Protein AF-A0A427A048-F1 (afdb_monomer)

Solvent-accessible surface area (backbone atoms only — not comparable to full-atom values): 4800 Å² total; per-residue (Å²): 136,84,91,56,74,65,51,74,64,57,38,48,53,53,22,50,58,50,62,76,37,63,93,81,53,58,69,68,56,51,51,49,53,53,50,50,27,69,69,26,52,43,42,81,76,52,90,53,34,51,43,60,66,52,67,62,57,50,30,53,75,73,69,43,60,81,64,71,83,66,61,91,80,84,79,91,128

InterPro domains:
  IPR050390 DNA Cytosine-5 Methyltransferase [PTHR23068] (2-77)

Foldseek 3Di:
DDQDADDPVVQVVQLVQQVVADVPGDPVNVCVSVVVCVNRVWDDPDRSGIGHDDPQVVCVVVVHPGCPVVDDPDDDD

Secondary structure (DSSP, 8-state):
---PPPPHHHHHHHHHHHHHS-SSPPHHHHHHHHHHHHHHTEEEEETTEEEEPPHHHHHHHTTPPTTTTS-------

Structure (mmCIF, N/CA/C/O backbone):
data_AF-A0A427A048-F1
#
_entry.id   AF-A0A427A048-F1
#
loop_
_atom_site.group_PDB
_atom_site.id
_atom_site.type_symbol
_atom_site.label_atom_id
_atom_site.label_alt_id
_atom_site.label_comp_id
_atom_site.label_asym_id
_atom_site.label_entity_id
_atom_site.label_seq_id
_atom_site.pdbx_PDB_ins_code
_atom_site.Cartn_x
_atom_site.Cartn_y
_atom_site.Cartn_z
_atom_site.occupancy
_atom_site.B_iso_or_equiv
_atom_site.auth_seq_id
_atom_site.auth_comp_id
_atom_site.auth_asym_id
_atom_site.auth_atom_id
_atom_site.pdbx_PDB_model_num
ATOM 1 N N . MET A 1 1 ? 9.394 13.132 -9.104 1.00 43.84 1 MET A N 1
ATOM 2 C CA . MET A 1 1 ? 8.685 11.888 -8.740 1.00 43.84 1 MET A CA 1
ATOM 3 C C . MET A 1 1 ? 9.577 11.158 -7.743 1.00 43.84 1 MET A C 1
ATOM 5 O O . MET A 1 1 ? 10.669 10.772 -8.127 1.00 43.84 1 MET A O 1
ATOM 9 N N . LEU A 1 2 ? 9.214 11.101 -6.459 1.00 46.00 2 LEU A N 1
ATOM 10 C CA . LEU A 1 2 ? 9.986 10.367 -5.446 1.00 46.00 2 LEU A CA 1
ATOM 11 C C . LEU A 1 2 ? 9.325 8.998 -5.282 1.00 46.00 2 LEU A C 1
ATOM 13 O O . LEU A 1 2 ? 8.230 8.914 -4.734 1.00 46.00 2 LEU A O 1
ATOM 17 N N . THR A 1 3 ? 9.940 7.937 -5.796 1.00 61.22 3 THR A N 1
ATOM 18 C CA . THR A 1 3 ? 9.475 6.566 -5.559 1.00 61.22 3 THR A CA 1
ATOM 19 C C . THR A 1 3 ? 9.998 6.126 -4.195 1.00 61.22 3 THR A C 1
ATOM 21 O O . THR A 1 3 ? 11.142 5.694 -4.076 1.00 61.22 3 THR A O 1
ATOM 24 N N . ASN A 1 4 ? 9.193 6.311 -3.147 1.00 70.44 4 ASN A N 1
ATOM 25 C CA . ASN A 1 4 ? 9.505 5.825 -1.804 1.00 70.44 4 ASN A CA 1
ATOM 26 C C . ASN A 1 4 ? 8.714 4.539 -1.530 1.00 70.44 4 ASN A C 1
ATOM 28 O O . ASN A 1 4 ? 7.508 4.487 -1.773 1.00 70.44 4 ASN A O 1
ATOM 32 N N . THR A 1 5 ? 9.394 3.511 -1.028 1.00 79.06 5 THR A N 1
ATOM 33 C CA . THR A 1 5 ? 8.756 2.256 -0.612 1.00 79.06 5 THR A CA 1
ATOM 34 C C . THR A 1 5 ? 8.352 2.390 0.852 1.00 79.06 5 THR A C 1
ATOM 36 O O . THR A 1 5 ? 9.127 2.905 1.657 1.00 79.06 5 THR A O 1
ATOM 39 N N . ALA A 1 6 ? 7.150 1.945 1.222 1.00 86.50 6 ALA A N 1
ATOM 40 C CA . ALA A 1 6 ? 6.754 1.957 2.628 1.00 86.50 6 ALA A CA 1
ATOM 41 C C . ALA A 1 6 ? 7.714 1.120 3.483 1.00 86.50 6 ALA A C 1
ATOM 43 O O . ALA A 1 6 ? 8.136 0.032 3.088 1.00 86.50 6 ALA A O 1
ATOM 44 N N . SER A 1 7 ? 8.022 1.620 4.678 1.00 90.19 7 SER A N 1
ATOM 45 C CA . SER A 1 7 ? 8.773 0.854 5.667 1.00 90.19 7 SER A CA 1
ATOM 46 C C . SER A 1 7 ? 7.904 -0.255 6.262 1.00 90.19 7 SER A C 1
ATOM 48 O O . SER A 1 7 ? 6.682 -0.121 6.354 1.00 90.19 7 SER A O 1
ATOM 50 N N . ALA A 1 8 ? 8.544 -1.319 6.753 1.00 90.94 8 ALA A N 1
ATOM 51 C CA . ALA A 1 8 ? 7.853 -2.389 7.478 1.00 90.94 8 ALA A CA 1
ATOM 52 C C . ALA A 1 8 ? 7.060 -1.860 8.689 1.00 90.94 8 ALA A C 1
ATOM 54 O O . ALA A 1 8 ? 6.006 -2.392 9.034 1.00 90.94 8 ALA A O 1
ATOM 55 N N . ARG A 1 9 ? 7.548 -0.777 9.310 1.00 94.94 9 ARG A N 1
ATOM 56 C CA . ARG A 1 9 ? 6.868 -0.100 10.415 1.00 94.94 9 ARG A CA 1
ATOM 57 C C . ARG A 1 9 ? 5.529 0.497 9.981 1.00 94.94 9 ARG A C 1
ATOM 59 O O . ARG A 1 9 ? 4.539 0.283 10.666 1.00 94.94 9 ARG A O 1
ATOM 66 N N . LEU A 1 10 ? 5.487 1.192 8.844 1.00 94.25 10 LEU A N 1
ATOM 67 C CA . LEU A 1 10 ? 4.256 1.806 8.340 1.00 94.25 10 LEU A CA 1
ATOM 68 C C . LEU A 1 10 ? 3.185 0.749 8.037 1.00 94.25 10 LEU A C 1
ATOM 70 O O . LEU A 1 10 ? 2.034 0.898 8.432 1.00 94.25 10 LEU A O 1
ATOM 74 N N . THR A 1 11 ? 3.559 -0.344 7.368 1.00 95.62 11 THR A N 1
ATOM 75 C CA . THR A 1 11 ? 2.612 -1.428 7.058 1.00 95.62 11 THR A CA 1
ATOM 76 C C . THR A 1 11 ? 2.110 -2.139 8.312 1.00 95.62 11 THR A C 1
ATOM 78 O O . THR A 1 11 ? 0.954 -2.554 8.354 1.00 95.62 11 THR A O 1
ATOM 81 N N . TYR A 1 12 ? 2.956 -2.251 9.341 1.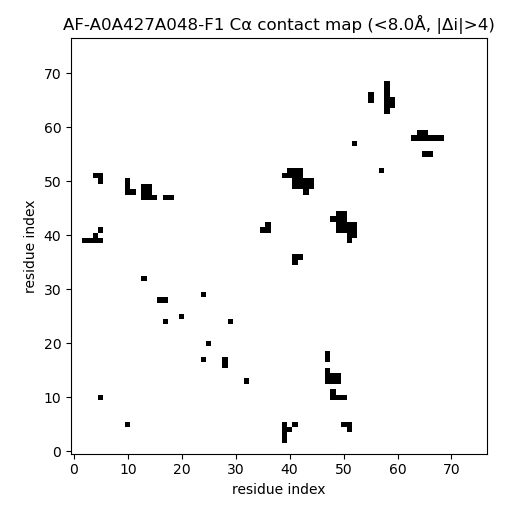00 95.88 12 TYR A N 1
ATOM 82 C CA . TYR A 1 12 ? 2.568 -2.791 10.642 1.00 95.88 12 TYR A CA 1
ATOM 83 C C . TYR A 1 12 ? 1.577 -1.870 11.368 1.00 95.88 12 TYR A C 1
ATOM 85 O O . TYR A 1 12 ? 0.533 -2.340 11.808 1.00 95.88 12 TYR A O 1
ATOM 93 N N . GLU A 1 13 ? 1.851 -0.562 11.431 1.00 95.31 13 GLU A N 1
ATOM 94 C CA . GLU A 1 13 ? 0.961 0.433 12.053 1.00 95.31 13 GLU A CA 1
ATOM 95 C C . GLU A 1 13 ? -0.422 0.464 11.380 1.00 95.31 13 GLU A C 1
ATOM 97 O O . GLU A 1 13 ? -1.441 0.459 12.068 1.00 95.31 13 GLU A O 1
ATOM 102 N N . ILE A 1 14 ? -0.471 0.390 10.044 1.00 95.00 14 ILE A N 1
ATOM 103 C CA . ILE A 1 14 ?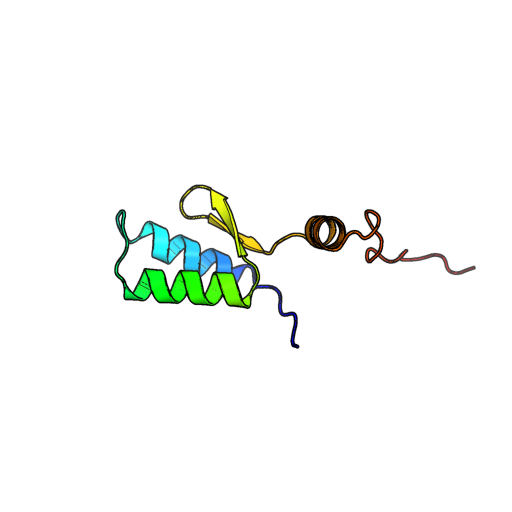 -1.731 0.267 9.292 1.00 95.00 14 ILE A CA 1
ATOM 104 C C . ILE A 1 14 ? -2.500 -1.000 9.694 1.00 95.00 14 ILE A C 1
ATOM 106 O O . ILE A 1 14 ? -3.717 -0.949 9.863 1.00 95.00 14 ILE A O 1
ATOM 110 N N . GLY A 1 15 ? -1.812 -2.134 9.845 1.00 94.62 15 GLY A N 1
ATOM 111 C CA . GLY A 1 15 ? -2.449 -3.392 10.237 1.00 94.62 15 GLY A CA 1
ATOM 112 C C . GLY A 1 15 ? -3.062 -3.342 11.636 1.00 94.62 15 GLY A C 1
ATOM 113 O O . GLY A 1 15 ? -4.170 -3.840 11.828 1.00 94.62 15 GLY A O 1
ATOM 114 N N . ILE A 1 16 ? -2.381 -2.693 12.586 1.00 94.50 16 ILE A N 1
ATOM 115 C CA . ILE A 1 16 ? -2.892 -2.483 13.946 1.00 94.50 16 ILE A CA 1
ATOM 116 C C . ILE A 1 16 ? -4.138 -1.594 13.928 1.00 94.50 16 ILE A C 1
ATOM 118 O O . ILE A 1 16 ? -5.172 -2.004 14.445 1.00 94.50 16 ILE A O 1
ATOM 122 N N . GLU A 1 17 ? -4.084 -0.437 13.261 1.00 93.31 17 GLU A N 1
ATOM 123 C CA . GLU A 1 17 ? -5.238 0.466 13.122 1.00 93.31 17 GLU A CA 1
ATOM 124 C C . GLU A 1 17 ? -6.458 -0.259 12.536 1.00 93.31 17 GLU A C 1
ATOM 126 O O . GLU A 1 17 ? -7.566 -0.165 13.054 1.00 93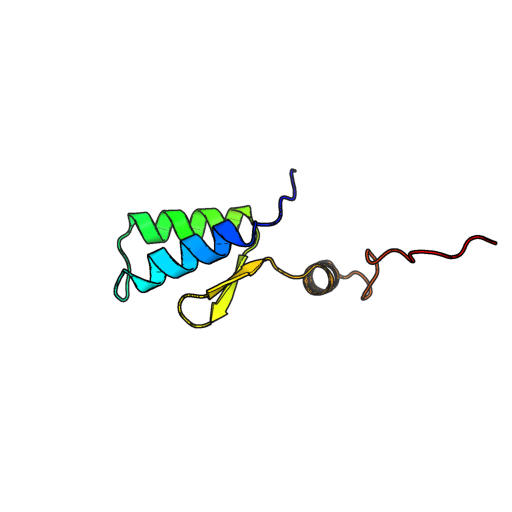.31 17 GLU A O 1
ATOM 131 N N . LEU A 1 18 ? -6.264 -1.053 11.482 1.00 93.06 18 LEU A N 1
ATOM 132 C CA . LEU A 1 18 ? -7.348 -1.825 10.871 1.00 93.06 18 LEU A CA 1
ATOM 133 C C . LEU A 1 18 ? -7.884 -2.945 11.768 1.00 93.06 18 LEU A C 1
ATOM 135 O O . LEU A 1 18 ? -9.033 -3.339 11.600 1.00 93.06 18 LEU A O 1
ATOM 139 N N . GLN A 1 19 ? -7.069 -3.483 12.676 1.00 93.06 19 GLN A N 1
ATOM 140 C CA . GLN A 1 19 ? -7.487 -4.516 13.621 1.00 93.06 19 GLN A CA 1
ATOM 141 C C . GLN A 1 19 ? -8.273 -3.938 14.805 1.00 93.06 19 GLN A C 1
ATOM 143 O O . GLN A 1 19 ? -9.148 -4.624 15.335 1.00 93.06 19 GLN A O 1
ATOM 148 N N . GLU A 1 20 ? -7.962 -2.710 15.223 1.00 91.56 20 GLU A N 1
ATOM 149 C CA . GLU A 1 20 ? -8.650 -2.030 16.326 1.00 91.56 20 GLU A CA 1
ATOM 150 C C . GLU A 1 20 ? -10.095 -1.661 15.981 1.00 91.56 20 GLU A C 1
ATOM 152 O O . GLU A 1 20 ? -10.965 -1.655 16.856 1.00 91.56 20 GLU A O 1
ATOM 157 N N . PHE A 1 21 ? -10.373 -1.382 14.709 1.00 86.31 21 PHE A N 1
ATOM 158 C CA . PHE A 1 21 ? -11.704 -1.004 14.259 1.00 86.31 21 PHE A CA 1
ATOM 159 C C . PHE A 1 21 ? -12.480 -2.179 13.649 1.00 86.31 21 PHE A C 1
ATOM 161 O O . PHE A 1 21 ? -11.927 -3.080 13.023 1.00 86.31 21 PHE A O 1
ATOM 168 N N . GLY A 1 22 ? -13.804 -2.157 13.828 1.00 77.00 22 GLY A N 1
ATOM 169 C CA . GLY A 1 22 ? -14.716 -3.056 13.120 1.00 77.00 22 GLY A CA 1
ATOM 170 C C . GLY A 1 22 ? -14.801 -2.739 11.624 1.00 77.00 22 GLY A C 1
ATOM 171 O O . GLY A 1 22 ? -14.115 -1.854 11.115 1.00 77.00 22 GLY A O 1
ATOM 172 N N . ASP A 1 23 ? -15.680 -3.447 10.919 1.00 86.25 23 ASP A N 1
ATOM 173 C CA . ASP A 1 23 ? -15.905 -3.239 9.488 1.00 86.25 23 ASP A CA 1
ATOM 174 C C . ASP A 1 23 ? -17.253 -2.520 9.258 1.00 86.25 23 ASP A C 1
ATOM 176 O O . ASP A 1 23 ? -18.292 -3.067 9.648 1.00 86.25 23 ASP A O 1
ATOM 180 N N . PRO A 1 24 ? -17.281 -1.307 8.669 1.00 89.00 24 PRO A N 1
ATOM 181 C CA . PRO A 1 24 ? -16.136 -0.509 8.222 1.00 89.00 24 PRO A CA 1
ATOM 182 C C . PRO A 1 24 ? -15.472 0.305 9.355 1.00 89.00 24 PRO A C 1
ATOM 184 O O . PRO A 1 24 ? -16.153 0.735 10.292 1.00 89.00 24 PRO A O 1
ATOM 187 N N . PRO A 1 25 ? -14.163 0.611 9.246 1.00 93.06 25 PRO A N 1
ATOM 188 C CA . PRO A 1 25 ? -13.463 1.458 10.210 1.00 93.06 25 PRO A CA 1
ATOM 189 C C . PRO A 1 25 ? -13.906 2.931 10.104 1.00 93.06 25 PRO A C 1
ATOM 191 O O . PRO A 1 25 ? -14.507 3.324 9.100 1.00 93.06 25 PRO A O 1
ATOM 194 N N . PRO A 1 26 ? -13.593 3.799 11.084 1.00 95.62 26 PRO A N 1
ATOM 195 C CA . PRO A 1 26 ? -13.917 5.223 11.023 1.00 95.62 26 PRO A CA 1
ATOM 196 C C . PRO A 1 26 ? -13.351 5.908 9.774 1.00 95.62 26 PRO A C 1
ATOM 198 O O . PRO A 1 26 ? -12.256 5.588 9.309 1.00 95.62 26 PRO A O 1
ATOM 201 N N . LEU A 1 27 ? -14.056 6.927 9.268 1.00 95.94 27 LEU A N 1
ATOM 202 C CA . LEU A 1 27 ? -13.680 7.640 8.038 1.00 95.94 27 LEU A CA 1
ATOM 203 C C . LEU A 1 27 ? -12.246 8.200 8.079 1.00 95.94 27 LEU A C 1
ATOM 205 O O . LEU A 1 27 ? -11.557 8.204 7.062 1.00 95.94 27 LEU A O 1
ATOM 209 N N . ARG A 1 28 ? -11.775 8.632 9.256 1.00 95.31 28 ARG A N 1
ATOM 210 C CA . ARG A 1 28 ? -10.395 9.102 9.455 1.00 95.31 28 ARG A CA 1
ATOM 211 C C . ARG A 1 28 ? -9.375 8.004 9.150 1.00 95.31 28 ARG A C 1
ATOM 213 O O . ARG A 1 28 ? -8.428 8.250 8.407 1.00 95.31 28 ARG A O 1
ATOM 220 N N . THR A 1 29 ? -9.589 6.804 9.684 1.00 94.81 29 THR A N 1
ATOM 221 C CA . THR A 1 29 ? -8.727 5.643 9.441 1.00 94.81 29 THR A CA 1
ATOM 222 C C . THR A 1 29 ? -8.801 5.221 7.977 1.00 94.81 29 THR A C 1
ATOM 224 O O . THR A 1 29 ? -7.765 5.001 7.358 1.00 94.81 29 THR A O 1
ATOM 227 N N . GLN A 1 30 ? -9.992 5.226 7.366 1.00 95.19 30 GLN A N 1
ATOM 228 C CA . GLN A 1 30 ? -10.132 4.952 5.930 1.00 95.19 30 GLN A CA 1
ATOM 229 C C . GLN A 1 30 ? -9.310 5.925 5.070 1.00 95.19 30 GLN A C 1
ATOM 231 O O . GLN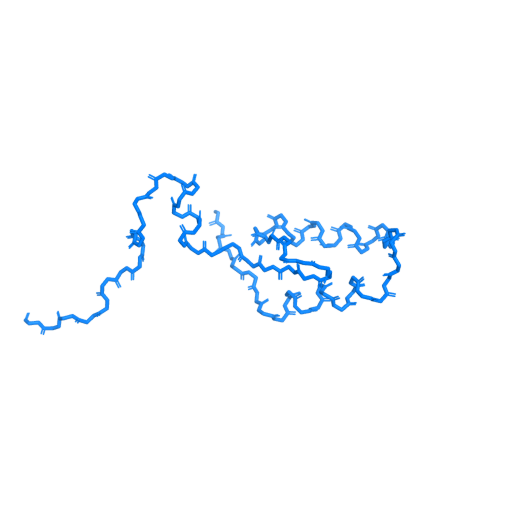 A 1 30 ? -8.569 5.496 4.187 1.00 95.19 30 GLN A O 1
ATOM 236 N N . GLN A 1 31 ? -9.409 7.233 5.327 1.00 96.88 31 GLN A N 1
ATOM 237 C CA . GLN A 1 31 ? -8.661 8.251 4.582 1.00 96.88 31 GLN A CA 1
ATOM 238 C C . GLN A 1 31 ? -7.150 8.118 4.779 1.00 96.88 31 GLN A C 1
ATOM 240 O O . GLN A 1 31 ? -6.403 8.228 3.807 1.00 96.88 31 GLN A O 1
ATOM 245 N N . TYR A 1 32 ? -6.710 7.848 6.011 1.00 95.25 32 TYR A N 1
ATOM 246 C CA . TYR A 1 32 ? -5.306 7.599 6.326 1.00 95.25 32 TYR A CA 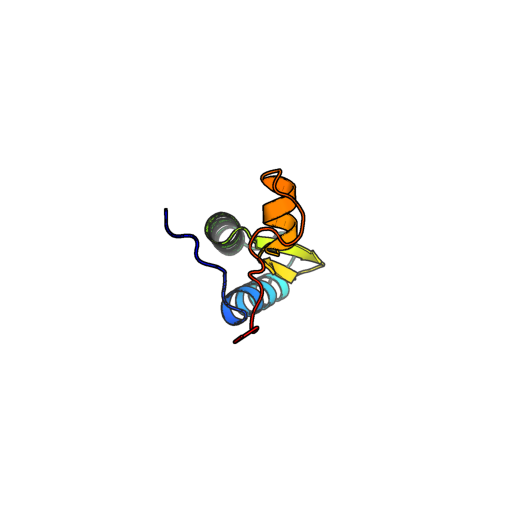1
ATOM 247 C C . TYR A 1 32 ? -4.767 6.388 5.553 1.00 95.25 32 TYR A C 1
ATOM 249 O O . TYR A 1 32 ? -3.830 6.531 4.768 1.00 95.25 32 TYR A O 1
ATOM 257 N N . VAL A 1 33 ? -5.409 5.223 5.690 1.00 94.62 33 VAL A N 1
ATOM 258 C CA . VAL A 1 33 ? -4.970 3.979 5.042 1.00 94.62 33 VAL A CA 1
ATOM 259 C C . VAL A 1 33 ? -4.971 4.123 3.521 1.00 94.62 33 VAL A C 1
ATOM 261 O O . VAL A 1 33 ? -3.990 3.765 2.871 1.00 94.62 33 VAL A O 1
ATOM 264 N N . LEU A 1 34 ? -6.023 4.701 2.930 1.00 95.12 34 LEU A N 1
ATOM 265 C CA . LEU A 1 34 ? -6.084 4.926 1.482 1.00 95.12 34 LEU A CA 1
ATOM 266 C C . LEU A 1 34 ? -5.030 5.929 0.996 1.00 95.12 34 LEU A C 1
ATOM 268 O O . LEU A 1 34 ? -4.480 5.750 -0.093 1.00 95.12 34 LEU A O 1
ATOM 272 N N . GLY A 1 35 ? -4.741 6.972 1.778 1.00 95.06 35 GLY A N 1
ATOM 273 C CA . GLY A 1 35 ? -3.688 7.940 1.477 1.00 95.06 35 GLY A CA 1
ATOM 274 C C . GLY A 1 35 ? -2.310 7.281 1.431 1.00 95.06 35 GLY A C 1
ATOM 275 O O . GLY A 1 35 ? -1.582 7.437 0.449 1.00 95.06 35 GLY A O 1
ATOM 276 N N . GLU A 1 36 ? -1.995 6.475 2.444 1.00 93.62 36 GLU A N 1
ATOM 277 C CA . GLU A 1 36 ? -0.745 5.716 2.519 1.00 93.62 36 GLU A CA 1
ATOM 278 C C . GLU A 1 36 ? -0.633 4.670 1.404 1.00 93.62 36 GLU A C 1
ATOM 280 O O . GLU A 1 36 ? 0.410 4.567 0.753 1.00 93.62 36 GLU A O 1
ATOM 285 N N . CYS A 1 37 ? -1.724 3.962 1.093 1.00 93.06 37 CYS A N 1
ATOM 286 C CA . CYS A 1 37 ? -1.738 2.990 0.000 1.00 93.06 37 CYS A CA 1
ATOM 287 C C . CYS A 1 37 ? -1.442 3.639 -1.354 1.00 93.06 37 CYS A C 1
ATOM 289 O O . CYS A 1 37 ? -0.625 3.121 -2.115 1.00 93.06 37 CYS A O 1
ATOM 291 N N . ARG A 1 38 ? -2.052 4.796 -1.643 1.00 92.81 38 ARG A N 1
ATOM 292 C CA . ARG A 1 38 ? -1.806 5.544 -2.887 1.00 92.81 38 ARG A CA 1
ATOM 293 C C . ARG A 1 38 ? -0.394 6.117 -2.948 1.00 92.81 38 ARG A C 1
ATOM 295 O O . ARG A 1 38 ? 0.200 6.146 -4.019 1.00 92.81 38 ARG A O 1
ATOM 302 N N . ARG A 1 39 ? 0.147 6.574 -1.815 1.00 90.94 39 ARG A N 1
ATOM 303 C CA . ARG A 1 39 ? 1.489 7.166 -1.746 1.00 90.94 39 ARG A CA 1
ATOM 304 C C . ARG A 1 39 ? 2.590 6.130 -1.956 1.00 90.94 39 ARG A C 1
ATOM 306 O O . ARG A 1 39 ? 3.573 6.421 -2.630 1.00 90.94 39 ARG A O 1
ATOM 313 N N . CYS A 1 40 ? 2.432 4.947 -1.370 1.00 90.25 40 CYS A N 1
ATOM 314 C CA . CYS A 1 40 ? 3.475 3.923 -1.319 1.00 90.25 40 CYS A CA 1
ATOM 315 C C . CYS A 1 40 ? 3.193 2.704 -2.209 1.00 90.25 40 CYS A C 1
ATOM 317 O O . CYS A 1 40 ? 3.901 1.706 -2.091 1.00 90.25 40 CYS A O 1
ATOM 319 N N . ASN A 1 41 ? 2.181 2.773 -3.085 1.00 91.25 41 ASN A N 1
ATOM 320 C CA . ASN A 1 41 ? 1.720 1.657 -3.920 1.00 91.25 41 ASN A CA 1
ATOM 321 C C . ASN A 1 41 ? 1.524 0.366 -3.103 1.00 91.25 41 ASN A C 1
ATOM 323 O O . ASN A 1 41 ? 2.021 -0.702 -3.469 1.00 91.25 41 ASN A O 1
ATOM 327 N N . LEU A 1 42 ? 0.847 0.486 -1.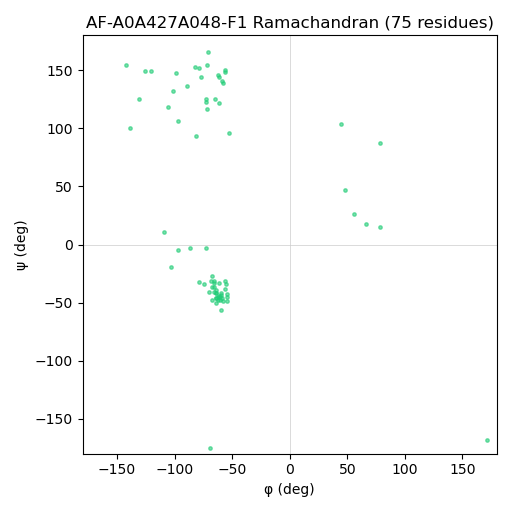956 1.00 93.75 42 LEU A N 1
ATOM 328 C CA . LEU A 1 42 ? 0.541 -0.668 -1.113 1.00 93.75 42 LEU A CA 1
ATOM 329 C C . LEU A 1 42 ? -0.617 -1.464 -1.705 1.00 93.75 42 LEU A C 1
ATOM 331 O O . LEU A 1 42 ? -1.579 -0.898 -2.228 1.00 93.75 42 LEU A O 1
ATOM 335 N N . ILE A 1 43 ? -0.538 -2.779 -1.556 1.00 93.69 43 ILE A N 1
ATOM 336 C CA . ILE A 1 43 ? -1.575 -3.723 -1.954 1.00 93.69 43 ILE A CA 1
ATOM 337 C C . ILE A 1 43 ? -2.060 -4.516 -0.744 1.00 93.69 43 ILE A C 1
ATOM 339 O O . ILE A 1 43 ? -1.300 -4.779 0.189 1.00 93.69 43 ILE A O 1
ATOM 343 N N . TRP A 1 44 ? -3.328 -4.918 -0.772 1.00 94.25 44 TRP A N 1
ATOM 344 C CA . TRP A 1 44 ? -3.899 -5.813 0.230 1.00 94.25 44 TRP A CA 1
ATOM 345 C C . TRP A 1 44 ? -3.371 -7.232 0.040 1.00 94.25 44 TRP A C 1
ATOM 347 O O . TRP A 1 44 ? -3.499 -7.808 -1.038 1.00 94.25 44 TRP A O 1
ATOM 357 N N . MET A 1 45 ? -2.800 -7.792 1.104 1.00 93.25 45 MET A N 1
ATOM 358 C CA . MET A 1 45 ? -2.290 -9.167 1.139 1.00 93.25 45 MET A CA 1
ATOM 359 C C . MET A 1 45 ? -3.237 -10.116 1.881 1.00 93.25 45 MET A C 1
ATOM 361 O O . MET A 1 45 ? -3.159 -11.330 1.714 1.00 93.25 45 MET A O 1
ATOM 365 N N . GLY A 1 46 ? -4.135 -9.570 2.701 1.00 91.81 46 GLY A N 1
ATOM 366 C CA . GLY A 1 46 ? -5.099 -10.326 3.488 1.00 91.81 46 GLY A CA 1
ATOM 367 C C . GLY A 1 46 ? -5.844 -9.431 4.473 1.00 91.81 46 GLY A C 1
ATOM 368 O O . GLY A 1 46 ? -5.756 -8.202 4.415 1.00 91.81 46 GLY A O 1
ATOM 369 N N . ARG A 1 47 ? -6.573 -1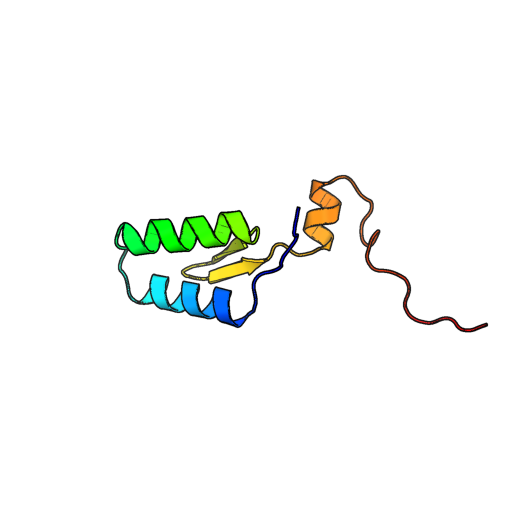0.051 5.405 1.00 91.62 47 ARG A N 1
ATOM 370 C CA . ARG A 1 47 ? -7.309 -9.321 6.441 1.00 91.62 47 ARG A CA 1
ATOM 371 C C . ARG A 1 47 ? -6.340 -8.506 7.306 1.00 91.62 47 ARG A C 1
ATOM 373 O O . ARG A 1 47 ? -5.429 -9.072 7.901 1.00 91.62 47 ARG A O 1
ATOM 380 N N . HIS A 1 48 ? -6.557 -7.191 7.351 1.00 92.50 48 HIS A N 1
ATOM 381 C CA . HIS A 1 48 ? -5.736 -6.214 8.084 1.00 92.50 48 HIS A CA 1
ATOM 382 C C . HIS A 1 48 ? -4.241 -6.236 7.699 1.00 92.50 48 HIS A C 1
ATOM 384 O O . HIS A 1 48 ? -3.384 -5.882 8.502 1.00 92.50 48 HIS A O 1
ATOM 390 N N . SER A 1 49 ? -3.906 -6.667 6.476 1.00 93.88 49 SER A N 1
ATOM 391 C CA . SER A 1 49 ? -2.517 -6.775 6.024 1.00 93.88 49 SER A CA 1
ATOM 392 C C . SER A 1 49 ? -2.321 -6.125 4.659 1.00 93.88 49 SER A C 1
ATOM 394 O O . SER A 1 49 ? -2.991 -6.472 3.682 1.00 93.88 49 SER A O 1
ATOM 396 N N . VAL A 1 50 ? -1.364 -5.198 4.603 1.00 95.00 50 VAL A N 1
ATOM 397 C CA . VAL A 1 50 ? -0.922 -4.500 3.394 1.00 95.00 50 VAL A CA 1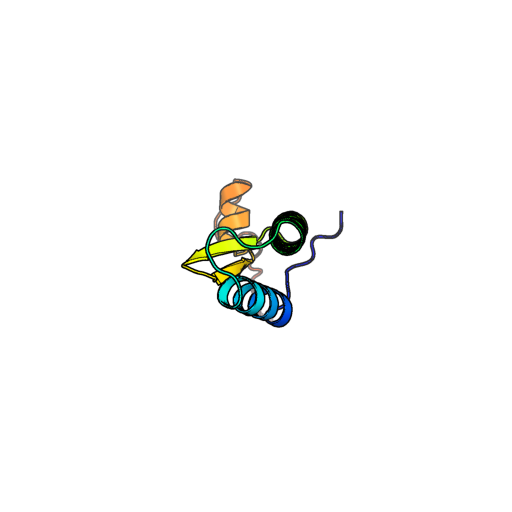
ATOM 398 C C . VAL A 1 50 ? 0.586 -4.648 3.221 1.00 95.00 50 VAL A C 1
ATOM 400 O O . VAL A 1 50 ? 1.323 -4.727 4.203 1.00 95.00 50 VAL A O 1
ATOM 403 N N . ALA A 1 51 ? 1.056 -4.660 1.978 1.00 94.38 51 ALA A N 1
ATOM 404 C CA . ALA A 1 51 ? 2.481 -4.713 1.664 1.00 94.38 51 ALA A CA 1
ATOM 405 C C . ALA A 1 51 ? 2.817 -3.836 0.451 1.00 94.38 51 ALA A C 1
ATOM 407 O O . ALA A 1 51 ? 1.942 -3.609 -0.390 1.00 94.38 51 ALA A O 1
ATOM 408 N N . PRO A 1 52 ? 4.064 -3.345 0.325 1.00 92.88 52 PRO A N 1
ATOM 409 C CA . PRO A 1 52 ? 4.511 -2.693 -0.896 1.00 92.88 52 PRO A CA 1
ATOM 410 C C . PRO A 1 52 ? 4.481 -3.670 -2.068 1.00 92.88 52 PRO A C 1
ATOM 412 O O . PRO A 1 52 ? 4.766 -4.860 -1.908 1.00 92.88 52 PRO A O 1
ATOM 415 N N . LEU A 1 53 ? 4.180 -3.164 -3.261 1.00 90.69 53 LEU A N 1
ATOM 416 C CA . LEU A 1 53 ? 4.283 -3.973 -4.465 1.00 90.69 53 LEU A CA 1
ATOM 417 C C . LEU A 1 53 ? 5.750 -4.358 -4.734 1.00 90.69 53 LEU A C 1
ATOM 419 O O . LEU A 1 53 ? 6.625 -3.500 -4.826 1.00 90.69 53 LEU A O 1
ATOM 423 N N . GLU A 1 54 ? 6.014 -5.657 -4.869 1.00 87.56 54 GLU A N 1
ATOM 424 C CA . GLU A 1 54 ? 7.355 -6.179 -5.154 1.00 87.56 54 GLU A CA 1
ATOM 425 C C . GLU A 1 54 ? 7.895 -5.671 -6.500 1.00 87.56 54 GLU A C 1
ATOM 427 O O . GLU A 1 54 ? 7.156 -5.592 -7.484 1.00 87.56 54 GLU A O 1
ATOM 432 N N . LEU A 1 55 ? 9.208 -5.414 -6.576 1.00 86.94 55 LEU A N 1
ATOM 433 C CA . LEU A 1 55 ? 9.868 -4.901 -7.786 1.00 86.94 55 LEU A CA 1
ATOM 434 C C . LEU A 1 55 ? 9.600 -5.764 -9.025 1.00 86.94 55 LEU A C 1
ATOM 436 O O . LEU A 1 55 ? 9.263 -5.227 -10.072 1.00 86.94 55 LEU A O 1
ATOM 440 N N . ALA A 1 56 ? 9.649 -7.092 -8.898 1.00 88.44 56 ALA A N 1
ATOM 441 C CA . ALA A 1 56 ? 9.358 -7.998 -10.011 1.00 88.44 56 ALA A CA 1
ATOM 442 C C . ALA A 1 56 ? 7.918 -7.843 -10.546 1.00 88.44 56 ALA A C 1
ATOM 444 O O . ALA A 1 56 ? 7.670 -7.982 -11.742 1.00 88.44 56 ALA A O 1
ATOM 445 N N . LYS A 1 57 ? 6.955 -7.522 -9.670 1.00 89.06 57 LYS A N 1
ATOM 446 C CA . LYS A 1 57 ? 5.570 -7.239 -10.075 1.00 89.06 57 LYS A CA 1
ATOM 447 C C . LYS A 1 57 ? 5.459 -5.864 -10.732 1.00 89.06 57 LYS A C 1
ATOM 449 O O . LYS A 1 57 ? 4.675 -5.712 -11.661 1.00 89.06 57 LYS A O 1
ATOM 454 N N . ILE A 1 58 ? 6.252 -4.886 -10.291 1.00 90.44 58 ILE A N 1
ATOM 455 C CA . ILE A 1 58 ? 6.350 -3.571 -10.942 1.00 90.44 58 ILE A CA 1
ATOM 456 C C . ILE A 1 58 ? 6.934 -3.714 -12.353 1.00 90.44 58 ILE A C 1
ATOM 458 O O . ILE A 1 58 ? 6.355 -3.175 -13.290 1.00 90.44 58 ILE A O 1
ATOM 462 N N . GLU A 1 59 ? 8.018 -4.474 -12.531 1.00 92.06 59 GLU A N 1
ATOM 463 C CA . GLU A 1 59 ? 8.595 -4.769 -13.852 1.00 92.06 59 GLU A CA 1
ATOM 464 C C . GLU A 1 59 ? 7.546 -5.369 -14.789 1.00 92.06 59 GLU A C 1
ATOM 466 O O . GLU A 1 59 ? 7.353 -4.869 -15.896 1.00 92.06 59 GLU A O 1
ATOM 471 N N . MET A 1 60 ? 6.806 -6.371 -14.303 1.00 93.62 60 MET A N 1
ATOM 472 C CA . MET A 1 60 ? 5.713 -6.997 -15.046 1.00 93.62 60 MET A CA 1
ATOM 473 C C . MET A 1 60 ? 4.616 -5.990 -15.429 1.00 93.62 60 MET A C 1
ATOM 475 O O . MET A 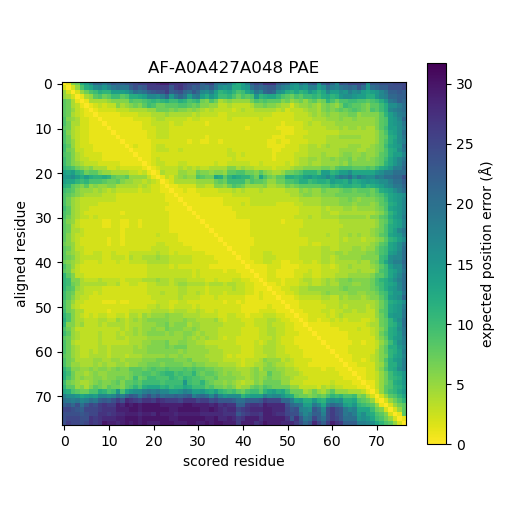1 60 ? 4.180 -5.984 -16.577 1.00 93.62 60 MET A O 1
ATOM 479 N N . LEU A 1 61 ? 4.177 -5.126 -14.504 1.00 93.88 61 LEU A N 1
ATOM 480 C CA . LEU A 1 61 ? 3.155 -4.104 -14.780 1.00 93.88 61 LEU A CA 1
ATOM 481 C C . LEU A 1 61 ? 3.627 -3.038 -15.775 1.00 93.88 61 LEU A C 1
ATOM 483 O O . LEU A 1 61 ? 2.816 -2.501 -16.524 1.00 93.88 61 LEU A O 1
ATOM 487 N N . LEU A 1 62 ? 4.922 -2.731 -15.781 1.00 93.62 62 LEU A N 1
ATOM 488 C CA . LEU A 1 62 ? 5.532 -1.768 -16.696 1.00 93.62 62 LEU A CA 1
ATOM 489 C C . LEU A 1 62 ? 5.951 -2.396 -18.039 1.00 93.62 62 LEU A C 1
ATOM 491 O O . LEU A 1 62 ? 6.423 -1.679 -18.918 1.00 93.62 62 LEU A O 1
ATOM 495 N N . GLY A 1 63 ? 5.777 -3.710 -18.214 1.00 95.69 63 GLY A N 1
ATOM 496 C CA . GLY A 1 63 ? 6.121 -4.426 -19.444 1.00 95.69 63 GLY A CA 1
ATOM 497 C C . GLY A 1 63 ? 7.613 -4.727 -19.615 1.00 95.69 63 GLY A C 1
ATOM 498 O O . GLY A 1 63 ? 8.041 -5.071 -20.716 1.00 95.69 63 GLY A O 1
ATOM 499 N N . PHE A 1 64 ? 8.412 -4.613 -18.552 1.00 93.88 64 PHE A N 1
ATOM 500 C CA . PHE A 1 64 ? 9.815 -5.019 -18.576 1.00 93.88 64 PHE A CA 1
ATOM 501 C C . PHE A 1 64 ? 9.960 -6.541 -18.426 1.00 93.88 64 PHE A C 1
ATOM 503 O O . PHE A 1 64 ? 9.127 -7.190 -17.783 1.00 93.88 64 PHE A O 1
ATOM 510 N N . PRO A 1 65 ? 11.039 -7.133 -18.972 1.00 93.25 65 PRO A N 1
ATOM 511 C CA . PRO A 1 65 ? 11.410 -8.506 -18.656 1.00 93.25 65 PRO A CA 1
ATOM 512 C C . PRO A 1 65 ? 11.599 -8.703 -17.147 1.00 93.25 65 PRO A C 1
ATOM 514 O O . PRO A 1 65 ? 12.026 -7.795 -16.435 1.00 93.25 65 PRO A O 1
ATOM 517 N N . LYS A 1 66 ? 11.324 -9.915 -16.664 1.00 89.81 66 LYS A N 1
ATOM 518 C CA . LYS A 1 66 ? 11.575 -10.291 -15.270 1.00 89.81 66 LYS A CA 1
ATOM 519 C C . LYS A 1 66 ? 13.057 -10.102 -14.914 1.00 89.81 66 LYS A C 1
ATOM 521 O O . LYS A 1 66 ? 13.921 -10.484 -15.700 1.00 89.81 66 LYS A O 1
ATOM 526 N N . ASP A 1 67 ? 13.322 -9.577 -13.718 1.00 88.25 67 ASP A N 1
ATOM 527 C CA . ASP A 1 67 ? 14.659 -9.327 -13.167 1.00 88.25 67 ASP A CA 1
ATOM 528 C C . ASP A 1 67 ? 15.453 -8.241 -13.940 1.00 88.25 67 ASP A C 1
ATOM 530 O O . ASP A 1 67 ? 16.669 -8.123 -13.771 1.00 88.25 67 ASP A O 1
ATOM 534 N N . HIS A 1 68 ? 14.782 -7.404 -14.746 1.00 88.94 68 HIS A N 1
ATOM 535 C CA . HIS A 1 68 ? 15.400 -6.320 -15.529 1.00 88.94 68 HIS A CA 1
ATOM 536 C C . HIS A 1 68 ? 16.199 -5.325 -14.671 1.00 88.94 68 HIS A C 1
ATOM 538 O O . HIS A 1 68 ? 17.270 -4.870 -15.068 1.00 88.94 68 HIS A O 1
ATOM 544 N N . THR A 1 69 ? 15.701 -5.008 -13.479 1.00 86.25 69 THR A N 1
ATOM 545 C CA . THR A 1 69 ? 16.309 -4.079 -12.517 1.00 86.25 69 THR A CA 1
ATOM 546 C C . THR A 1 69 ? 17.134 -4.785 -11.447 1.00 86.25 69 THR A C 1
ATOM 548 O O . THR A 1 69 ? 17.801 -4.128 -10.648 1.00 86.25 69 THR A O 1
ATOM 551 N N . ARG A 1 70 ? 17.141 -6.125 -11.428 1.00 84.00 70 ARG A N 1
ATOM 552 C CA . ARG A 1 70 ? 17.748 -6.911 -10.345 1.00 84.00 70 ARG A CA 1
ATOM 553 C C . ARG A 1 70 ? 19.279 -6.907 -10.343 1.00 84.00 70 ARG A C 1
ATOM 555 O O . ARG A 1 70 ? 19.845 -7.452 -9.410 1.00 84.00 70 ARG A O 1
ATOM 562 N N . GLY A 1 71 ? 19.932 -6.274 -11.323 1.00 75.75 71 GLY A N 1
ATOM 563 C CA . GLY A 1 71 ? 21.359 -5.916 -11.330 1.00 75.75 71 GLY A CA 1
ATOM 564 C C . GLY A 1 71 ? 22.322 -7.009 -10.842 1.00 75.75 71 GLY A C 1
ATOM 565 O O . GLY A 1 71 ? 22.485 -7.208 -9.644 1.00 75.75 71 GLY A O 1
ATOM 566 N N . GLY A 1 72 ? 23.024 -7.677 -11.764 1.00 66.19 72 GLY A N 1
ATOM 567 C CA . GLY A 1 72 ? 24.029 -8.703 -11.455 1.00 66.19 72 GLY A CA 1
ATOM 568 C C . GLY A 1 72 ? 25.100 -8.227 -10.466 1.00 66.19 72 GLY A C 1
ATOM 569 O O . GLY A 1 72 ? 26.088 -7.601 -10.844 1.00 66.19 72 GLY A O 1
ATOM 570 N N . GLY A 1 73 ? 24.914 -8.532 -9.185 1.00 68.19 73 GLY A N 1
ATOM 571 C CA . GLY A 1 73 ? 25.928 -8.322 -8.168 1.00 68.19 73 GLY A CA 1
ATOM 572 C C . GLY A 1 73 ? 27.056 -9.343 -8.324 1.00 68.19 73 GLY A C 1
ATOM 573 O O . GLY A 1 73 ? 26.824 -10.538 -8.180 1.00 68.19 73 GLY A O 1
ATOM 574 N N . ILE A 1 74 ? 28.283 -8.840 -8.502 1.00 55.59 74 ILE A N 1
ATOM 575 C CA . ILE A 1 74 ? 29.574 -9.530 -8.332 1.00 55.59 74 ILE A CA 1
ATOM 576 C C . ILE A 1 74 ? 30.000 -10.459 -9.492 1.00 55.59 74 ILE A C 1
ATOM 578 O O . ILE A 1 74 ? 29.898 -11.680 -9.431 1.00 55.59 74 ILE A O 1
ATOM 582 N N . THR A 1 75 ? 30.675 -9.905 -10.498 1.00 48.16 75 THR A N 1
ATOM 583 C CA . THR A 1 75 ? 31.846 -10.594 -11.066 1.00 48.16 75 THR A CA 1
ATOM 584 C C . THR A 1 75 ? 32.925 -9.556 -11.335 1.00 48.16 75 THR A C 1
ATOM 586 O O . THR A 1 75 ? 32.864 -8.791 -12.290 1.00 48.16 75 THR A O 1
ATOM 589 N N . ARG A 1 76 ? 33.889 -9.486 -10.412 1.00 51.75 76 ARG A N 1
ATOM 590 C CA . ARG A 1 76 ? 35.215 -8.944 -10.699 1.00 51.75 76 ARG A CA 1
ATOM 591 C C . ARG A 1 76 ? 35.912 -9.975 -11.583 1.00 51.75 76 ARG A C 1
ATOM 593 O O . ARG A 1 76 ? 36.161 -11.079 -11.103 1.00 51.75 76 ARG A O 1
ATOM 600 N N . THR A 1 77 ? 36.234 -9.607 -12.810 1.00 47.75 77 THR A N 1
ATOM 601 C CA . THR A 1 77 ? 37.303 -10.220 -13.609 1.00 47.75 77 THR A CA 1
ATOM 602 C C . THR A 1 77 ? 38.049 -9.100 -14.289 1.00 47.75 77 THR A C 1
ATOM 604 O O . THR A 1 77 ? 37.349 -8.257 -14.893 1.00 47.75 77 THR A O 1
#

Organism: Ensete ventricosum (NCBI:txid4639)

Mean predicted aligned error: 6.73 Å

pLDDT: mean 87.06, std 13.12, range [43.84, 96.88]

Nearest PDB structures (foldseek):
  4onq-assembly1_A  TM=8.949E-01  e=1.432E-07  Nicotiana tabacum
  4onq-assembly2_B  TM=9.015E-01  e=2.027E-07  Nicotiana tabacum
  4onj-assembly1_A  TM=9.086E-01  e=2.869E-07  Nicotiana tabacum
  4onj-assembly1_B  TM=9.018E-01  e=8.725E-07  Nicotiana tabacum
  7l4m-assembly2_A  TM=8.553E-01  e=9.353E-07  Arabidopsis thaliana

Sequence (77 aa):
MLTNTASARLTYEIGIELQEFGDPPPLRTQQYVLGECRRCNLIWMGRHSVAPLELAKIEMLLGFPKDHTRGGGITRT

Radius of gyration: 16.2 Å; Cα contacts (8 Å, |Δi|>4): 59; chains: 1; bounding box: 53×22×36 Å